Protein AF-A0A6P6NPG5-F1 (afdb_monomer_lite)

Sequence (119 aa):
MLRFTDIEASKAPVIYDVKKLTQLGVEPPEIVLFDSHFCLLKGFFLTVSLESILKVAKHASENNKIFCINLSAPFICEFFKEALMKVMPYVDILFGNETEAAVFAQEQGFEVSGWRITP

InterPro domains:
  IPR001805 Adenosine kinase [PTHR45769] (37-111)
  IPR011611 Carbohydrate kinase PfkB [PF00294] (31-109)
  IPR029056 Ribokinase-like [G3DSA:3.40.1190.20] (11-116)
  IPR029056 Ribokinase-like [SSF53613] (34-112)

Foldseek 3Di:
DCAPPNPDPPDDDQAAEQVVCVVVVNHDDPDQDPDVAEGEDELVCLVVDLPVLVVVLVVCVVSVHAYEYELNDLVSLVPVVVSVVVSVNSHRHYYYHPNNVVSNCVSVVHPPPDRPPDD

Secondary structure (DSSP, 8-state):
---GGGS-TTSPPPEEEHHHHHHTT-PPP-S----SSEEEEEGGGGGT-HHHHHHHHHHHHHTT-EEEEE--SHHHHHHSHHHHHHHGGG-SEEEE-HHHHHHHHHHHT----------

Organism: Carassius auratus (NCBI:txid7957)

Radius of gyration: 13.63 Å; chains: 1; bounding box: 33×33×31 Å

Structure (mmCIF, N/CA/C/O backbone):
data_AF-A0A6P6NPG5-F1
#
_entry.id   AF-A0A6P6NPG5-F1
#
loop_
_atom_site.group_PDB
_atom_site.id
_atom_site.type_symbol
_atom_site.label_atom_id
_atom_site.label_alt_id
_atom_site.label_comp_id
_atom_site.label_asym_id
_atom_site.label_entity_id
_atom_site.label_seq_id
_atom_site.pdbx_PDB_ins_code
_atom_site.Cartn_x
_atom_site.Cartn_y
_atom_site.Cartn_z
_atom_site.occupancy
_atom_site.B_iso_or_equiv
_atom_site.auth_seq_id
_atom_site.auth_comp_id
_atom_site.auth_asym_id
_atom_site.auth_atom_id
_atom_site.pdbx_PDB_model_num
ATOM 1 N N . MET A 1 1 ? -14.491 -10.399 11.801 1.00 39.12 1 MET A N 1
ATOM 2 C CA . MET A 1 1 ? -13.945 -9.778 10.579 1.00 39.12 1 MET A CA 1
ATOM 3 C C . MET A 1 1 ? -12.440 -9.811 10.745 1.00 39.12 1 MET A C 1
ATOM 5 O O . MET A 1 1 ? -11.978 -9.227 11.712 1.00 39.12 1 MET A O 1
ATOM 9 N N . LEU A 1 2 ? -11.734 -10.612 9.942 1.00 28.94 2 LEU A N 1
ATOM 10 C CA . LEU A 1 2 ? -10.278 -10.772 10.036 1.00 28.94 2 LEU A CA 1
ATOM 11 C C . LEU A 1 2 ? -9.634 -9.447 9.636 1.00 28.94 2 LEU A C 1
ATOM 13 O O . LEU A 1 2 ? -9.721 -9.064 8.471 1.00 28.94 2 LEU A O 1
ATOM 17 N N . ARG A 1 3 ? -9.057 -8.733 10.599 1.00 36.22 3 ARG A N 1
ATOM 18 C CA . ARG A 1 3 ? -8.219 -7.569 10.316 1.00 36.22 3 ARG A CA 1
ATOM 19 C C . ARG A 1 3 ? -6.875 -8.073 9.807 1.00 36.22 3 ARG A C 1
ATOM 21 O O . ARG A 1 3 ? -6.452 -9.173 10.158 1.00 36.22 3 ARG A O 1
ATOM 28 N N . PHE A 1 4 ? -6.163 -7.273 9.025 1.00 40.00 4 PHE A N 1
ATOM 29 C CA . PHE A 1 4 ? -4.805 -7.626 8.590 1.00 40.00 4 PHE A CA 1
ATOM 30 C C . PHE A 1 4 ? -3.849 -7.871 9.769 1.00 40.00 4 PHE A C 1
ATOM 32 O O . PHE A 1 4 ? -2.914 -8.653 9.657 1.00 40.00 4 PHE A O 1
ATOM 39 N N . THR A 1 5 ? -4.136 -7.269 10.928 1.00 37.72 5 THR A N 1
ATOM 40 C CA . THR A 1 5 ? -3.442 -7.516 12.200 1.00 37.72 5 THR A CA 1
ATOM 41 C C . THR A 1 5 ? -3.716 -8.896 12.809 1.00 37.72 5 THR A C 1
ATOM 43 O O . THR A 1 5 ? -2.963 -9.323 13.679 1.00 37.72 5 THR A O 1
ATOM 46 N N . ASP A 1 6 ? -4.780 -9.581 12.380 1.00 33.69 6 ASP A N 1
ATOM 47 C CA . ASP A 1 6 ? -5.177 -10.916 12.854 1.00 33.69 6 ASP A CA 1
ATOM 48 C C . ASP A 1 6 ? -4.572 -12.041 11.990 1.00 33.69 6 ASP A C 1
ATOM 50 O O . ASP A 1 6 ? -4.643 -13.218 12.349 1.00 33.69 6 ASP A O 1
ATOM 54 N N . ILE A 1 7 ? -3.964 -11.693 10.851 1.00 41.66 7 ILE A N 1
ATOM 55 C CA . ILE A 1 7 ? -3.118 -12.58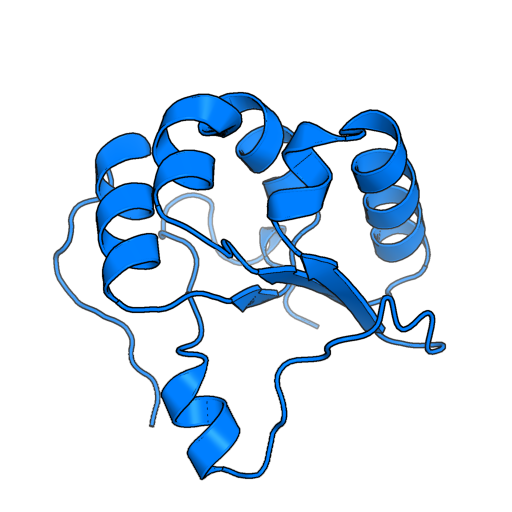7 10.062 1.00 41.66 7 ILE A CA 1
ATOM 56 C C . ILE A 1 7 ? -1.704 -12.368 10.590 1.00 41.66 7 ILE A C 1
ATOM 58 O O . ILE A 1 7 ? -1.159 -11.279 10.458 1.00 41.66 7 ILE A O 1
ATOM 62 N N . GLU A 1 8 ? -1.152 -13.385 11.257 1.00 33.22 8 GLU A N 1
ATOM 63 C CA . GLU A 1 8 ? 0.187 -13.384 11.855 1.00 33.22 8 GLU A CA 1
ATOM 64 C C . GLU A 1 8 ? 1.191 -12.534 11.061 1.00 33.22 8 GLU A C 1
ATOM 66 O O . GLU A 1 8 ? 1.308 -12.678 9.842 1.00 33.22 8 GLU A O 1
ATOM 71 N N . ALA A 1 9 ? 1.983 -11.727 11.776 1.00 37.28 9 ALA A N 1
ATOM 72 C CA . ALA A 1 9 ? 3.087 -10.896 11.276 1.00 37.28 9 ALA A CA 1
ATOM 73 C C . ALA A 1 9 ? 4.197 -11.663 10.507 1.00 37.28 9 ALA A C 1
ATOM 75 O O . ALA A 1 9 ? 5.275 -11.128 10.266 1.00 37.28 9 ALA A O 1
ATOM 76 N N . SER A 1 10 ? 3.953 -12.923 10.144 1.00 38.78 10 SER 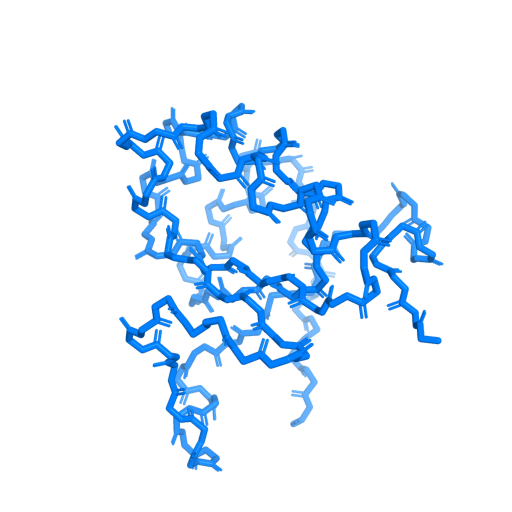A N 1
ATOM 77 C CA . SER A 1 10 ? 4.842 -13.849 9.453 1.00 38.78 10 SER A CA 1
ATOM 78 C C . SER A 1 10 ? 4.515 -14.042 7.965 1.00 38.78 10 SER A C 1
ATOM 80 O O . SER A 1 10 ? 5.258 -14.751 7.287 1.00 38.78 10 SER A O 1
ATOM 82 N N . LYS A 1 11 ? 3.432 -13.457 7.424 1.00 44.84 11 LYS A N 1
ATOM 83 C CA . LYS A 1 11 ? 3.029 -13.657 6.016 1.00 44.84 11 LYS A CA 1
ATOM 84 C C . LYS A 1 11 ? 2.823 -12.327 5.293 1.00 44.84 11 LYS A C 1
ATOM 86 O O . LYS A 1 11 ? 2.114 -11.453 5.778 1.00 44.84 11 LYS A O 1
ATOM 91 N N . ALA A 1 12 ? 3.457 -12.193 4.126 1.00 53.94 12 ALA A N 1
ATOM 92 C CA . ALA A 1 12 ? 3.326 -11.039 3.239 1.00 53.94 12 ALA A CA 1
ATOM 93 C C . ALA A 1 12 ? 1.845 -10.706 2.945 1.00 53.94 12 ALA A C 1
ATOM 95 O O . ALA A 1 12 ? 1.015 -11.624 2.888 1.00 53.94 12 ALA A O 1
ATOM 96 N N . PRO A 1 13 ? 1.495 -9.420 2.739 1.00 61.22 13 PRO A N 1
ATOM 97 C CA . PRO A 1 13 ? 0.127 -9.033 2.435 1.00 61.22 13 PRO A CA 1
ATOM 98 C C . PRO A 1 13 ? -0.361 -9.666 1.131 1.00 61.22 13 PRO A C 1
ATOM 100 O O . PRO A 1 13 ? 0.367 -9.733 0.142 1.00 61.22 13 PRO A O 1
ATOM 103 N N . VAL A 1 14 ? -1.621 -10.111 1.122 1.00 65.06 14 VAL A N 1
ATOM 104 C CA . VAL A 1 14 ? -2.299 -10.535 -0.108 1.00 65.06 14 VAL A CA 1
ATOM 105 C C . VAL A 1 14 ? -2.632 -9.288 -0.924 1.00 65.06 14 VAL A C 1
ATOM 107 O O . VAL A 1 14 ? -3.383 -8.430 -0.461 1.00 65.06 14 VAL A O 1
ATOM 110 N N . ILE A 1 15 ? -2.064 -9.195 -2.126 1.00 68.12 15 ILE A N 1
ATOM 111 C CA . ILE A 1 15 ? -2.316 -8.108 -3.075 1.00 68.12 15 ILE A CA 1
ATOM 112 C C . ILE A 1 15 ? -3.354 -8.585 -4.087 1.00 68.12 15 ILE A C 1
ATOM 114 O O . ILE A 1 15 ? -3.158 -9.605 -4.749 1.00 68.12 15 ILE A O 1
ATOM 118 N N . TYR A 1 16 ? -4.458 -7.852 -4.209 1.00 69.50 16 TYR A N 1
ATOM 119 C CA . TYR A 1 16 ? -5.507 -8.166 -5.174 1.00 69.50 16 TYR A CA 1
ATOM 120 C C . TYR A 1 16 ? -5.206 -7.544 -6.539 1.00 69.50 16 TYR A C 1
ATOM 122 O O . TYR A 1 16 ? -5.035 -6.325 -6.645 1.00 69.50 16 TYR A O 1
ATOM 130 N N . ASP A 1 17 ? -5.199 -8.388 -7.576 1.00 70.12 17 ASP A N 1
ATOM 131 C CA . ASP A 1 17 ? -4.969 -7.977 -8.961 1.00 70.12 17 ASP A CA 1
ATOM 132 C C . ASP A 1 17 ? -6.137 -7.1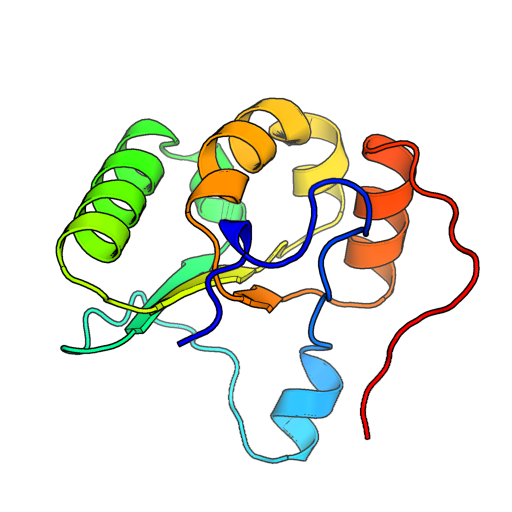32 -9.491 1.00 70.12 17 ASP A C 1
ATOM 134 O O . ASP A 1 17 ? -7.275 -7.594 -9.626 1.00 70.12 17 ASP A O 1
ATOM 138 N N . VAL A 1 18 ? -5.829 -5.882 -9.834 1.00 68.62 18 VAL A N 1
ATOM 139 C CA . VAL A 1 18 ? -6.808 -4.908 -10.328 1.00 68.62 18 VAL A CA 1
ATOM 140 C C . VAL A 1 18 ? -7.441 -5.330 -11.657 1.00 68.62 18 VAL A C 1
ATOM 142 O O . VAL A 1 18 ? -8.646 -5.140 -11.827 1.00 68.62 18 VAL A O 1
ATOM 145 N N . LYS A 1 19 ? -6.673 -5.917 -12.588 1.00 71.31 19 LYS A N 1
ATOM 146 C CA . LYS A 1 19 ? -7.181 -6.379 -13.892 1.00 71.31 19 LYS A CA 1
ATOM 147 C C . LYS A 1 19 ? -8.156 -7.535 -13.709 1.00 71.31 19 LYS A C 1
ATOM 149 O O . LYS A 1 19 ? -9.187 -7.584 -14.376 1.00 71.31 19 LYS A O 1
ATOM 154 N N . LYS A 1 20 ? -7.843 -8.457 -12.797 1.00 68.25 20 LYS A N 1
ATOM 155 C CA . LYS A 1 20 ? -8.719 -9.590 -12.489 1.00 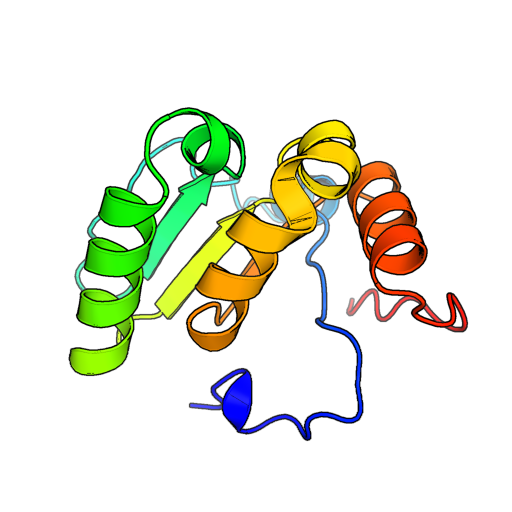68.25 20 LYS A CA 1
ATOM 156 C C . LYS A 1 20 ? -10.039 -9.123 -11.875 1.00 68.25 20 LYS A C 1
ATOM 158 O O . LYS A 1 20 ? -11.097 -9.602 -12.265 1.00 68.25 20 LYS A O 1
ATOM 163 N N . LEU A 1 21 ? -9.992 -8.140 -10.978 1.00 64.00 21 LEU A N 1
ATOM 164 C CA . LEU A 1 21 ? -11.195 -7.534 -10.402 1.00 64.00 21 LEU A CA 1
ATOM 165 C C . LEU A 1 21 ? -12.056 -6.833 -11.459 1.00 64.00 21 LEU A C 1
ATOM 167 O O . LEU A 1 21 ? -13.268 -7.040 -11.487 1.00 64.00 21 LEU A O 1
ATOM 171 N N . THR A 1 22 ? -11.439 -6.098 -12.391 1.00 63.62 22 THR A N 1
ATOM 172 C CA . THR A 1 22 ? -12.187 -5.450 -13.486 1.00 63.62 22 THR A CA 1
ATOM 173 C C . THR A 1 22 ? -12.873 -6.467 -14.395 1.00 63.62 22 THR A C 1
ATOM 175 O O . THR A 1 22 ? -14.008 -6.245 -14.808 1.00 63.62 22 THR A O 1
ATOM 178 N N . GLN A 1 23 ? -12.241 -7.615 -14.664 1.00 65.69 23 GLN A N 1
ATOM 179 C CA . GLN A 1 23 ? -12.863 -8.715 -15.418 1.00 65.69 23 GLN A CA 1
ATOM 180 C C . GLN A 1 23 ? -14.072 -9.333 -14.698 1.00 65.69 23 GLN A C 1
ATOM 182 O O . GLN A 1 23 ? -14.972 -9.851 -15.355 1.00 65.69 23 GLN A O 1
ATOM 187 N N . LEU A 1 24 ? -14.118 -9.254 -13.365 1.00 60.66 24 LEU A N 1
ATOM 188 C CA . LEU A 1 24 ? -15.251 -9.691 -12.542 1.00 60.66 24 LEU A CA 1
ATOM 189 C C . LEU A 1 24 ? -16.348 -8.617 -12.410 1.00 60.66 24 LEU A C 1
ATOM 191 O O . LEU A 1 24 ? -17.298 -8.808 -11.654 1.00 60.66 24 LEU A O 1
ATOM 195 N N . GLY A 1 25 ? -16.233 -7.489 -13.122 1.00 52.34 25 GLY A N 1
ATOM 196 C CA . GLY A 1 25 ? -17.167 -6.362 -13.024 1.00 52.34 25 GLY A CA 1
ATOM 197 C C . GLY A 1 25 ? -16.982 -5.510 -11.765 1.00 52.34 25 GLY A C 1
ATOM 198 O O . GLY A 1 25 ? -17.835 -4.683 -11.455 1.00 52.34 25 GLY A O 1
ATOM 199 N N . VAL A 1 26 ? -15.880 -5.703 -11.033 1.00 55.00 26 VAL A N 1
ATOM 200 C CA . VAL A 1 26 ? -15.496 -4.868 -9.893 1.00 55.00 26 VAL A CA 1
ATOM 201 C C . VAL A 1 26 ? -14.586 -3.763 -10.416 1.00 55.00 26 VAL A C 1
ATOM 203 O O . VAL A 1 26 ? -13.400 -3.984 -10.668 1.00 55.00 26 VAL A O 1
ATOM 206 N N . GLU A 1 27 ? -15.134 -2.565 -10.606 1.00 53.25 27 GLU A N 1
ATOM 207 C CA . GLU A 1 27 ? -14.311 -1.418 -10.983 1.00 53.25 27 GLU A CA 1
ATOM 208 C C . GLU A 1 27 ? -13.406 -1.006 -9.807 1.00 53.25 27 GLU A C 1
ATOM 210 O O . GLU A 1 27 ? -13.890 -0.873 -8.677 1.00 53.25 27 GLU A O 1
ATOM 215 N N . PRO A 1 28 ? -12.089 -0.806 -10.024 1.00 53.62 28 PRO A N 1
ATOM 216 C CA . PRO A 1 28 ? -11.234 -0.220 -9.005 1.00 53.62 28 PRO A CA 1
ATOM 217 C C . PRO A 1 28 ? -11.799 1.158 -8.665 1.00 53.62 28 PRO A C 1
ATOM 219 O O . PRO A 1 28 ? -12.011 1.953 -9.583 1.00 53.62 28 PRO A O 1
ATOM 222 N N . PRO A 1 29 ? -12.050 1.485 -7.387 1.00 50.88 29 PRO A N 1
ATOM 223 C CA . PRO A 1 29 ? -12.720 2.737 -7.092 1.00 50.88 29 PRO A CA 1
ATOM 224 C C . PRO A 1 29 ? -11.838 3.902 -7.544 1.00 50.88 29 PRO A C 1
ATOM 226 O O . PRO A 1 29 ? -10.712 4.081 -7.076 1.00 50.88 29 PRO A O 1
ATOM 229 N N . GLU A 1 30 ? -12.346 4.716 -8.468 1.00 47.00 30 GLU A N 1
ATOM 230 C CA . GLU A 1 30 ? -11.695 5.973 -8.844 1.00 47.00 30 GLU A CA 1
ATOM 231 C C . GLU A 1 30 ? -11.822 7.038 -7.747 1.00 47.00 30 GLU A C 1
ATOM 233 O O . GLU A 1 30 ? -11.116 8.048 -7.766 1.00 47.00 30 GLU A O 1
ATOM 238 N N . ILE A 1 31 ? -12.698 6.786 -6.777 1.00 40.81 31 ILE A N 1
ATOM 239 C CA . ILE A 1 31 ? -13.245 7.752 -5.838 1.00 40.81 31 ILE A CA 1
ATOM 240 C C . ILE A 1 31 ? -12.781 7.404 -4.424 1.00 40.81 31 ILE A C 1
ATOM 242 O O . ILE A 1 31 ? -12.838 6.249 -3.998 1.00 40.81 31 ILE A O 1
ATOM 246 N N . VAL A 1 32 ? -12.385 8.438 -3.675 1.00 49.34 32 VAL A N 1
ATOM 247 C CA . VAL A 1 32 ? -12.339 8.423 -2.206 1.00 49.34 32 VAL A CA 1
ATOM 248 C C . VAL A 1 32 ? -13.780 8.265 -1.718 1.00 49.34 32 VAL A C 1
ATOM 250 O O . VAL A 1 32 ? -14.462 9.239 -1.406 1.00 49.34 32 VAL A O 1
ATOM 253 N N . LEU A 1 33 ? -14.300 7.041 -1.768 1.00 44.50 33 LEU A N 1
ATOM 254 C CA . LEU A 1 33 ? -15.624 6.732 -1.255 1.00 44.50 33 LEU A CA 1
ATOM 255 C C . LEU A 1 33 ? -15.508 6.731 0.264 1.00 44.50 33 LEU A C 1
ATOM 257 O O . LEU A 1 33 ? -14.843 5.880 0.843 1.00 44.50 33 LEU A O 1
ATOM 261 N N . PHE A 1 34 ? -16.134 7.717 0.901 1.00 45.28 34 PHE A N 1
ATOM 262 C CA . PHE A 1 34 ? -16.579 7.600 2.282 1.00 45.28 34 PHE A CA 1
ATOM 263 C C . PHE A 1 34 ? -17.975 6.983 2.248 1.00 45.28 34 PHE A C 1
ATOM 265 O O . PHE A 1 34 ? -18.963 7.668 2.501 1.00 45.28 34 PHE A O 1
ATOM 272 N N . ASP A 1 35 ? -18.066 5.707 1.883 1.00 47.53 35 ASP A N 1
ATOM 273 C CA . ASP A 1 35 ? -19.284 4.969 2.204 1.00 47.53 35 ASP A CA 1
ATOM 274 C C . ASP A 1 35 ? -19.259 4.622 3.706 1.00 47.53 35 ASP A C 1
ATOM 276 O O . ASP A 1 35 ? -18.213 4.702 4.366 1.00 47.53 35 ASP A O 1
ATOM 280 N N . SER A 1 36 ? -20.392 4.249 4.300 1.00 53.59 36 SER A N 1
ATOM 281 C CA . SER A 1 36 ? -20.457 3.934 5.734 1.00 53.59 36 SER A CA 1
ATOM 282 C C . SER A 1 36 ? -19.537 2.773 6.138 1.00 53.59 36 SER A C 1
ATOM 284 O O . SER A 1 36 ? -19.202 2.666 7.318 1.00 53.59 36 SER A O 1
ATOM 286 N N . HIS A 1 37 ? -19.079 1.959 5.177 1.00 55.34 37 HIS A N 1
ATOM 287 C CA . HIS A 1 37 ? -18.343 0.717 5.426 1.00 55.34 37 HIS A CA 1
ATOM 288 C C . HIS A 1 37 ? -16.952 0.612 4.784 1.00 55.34 37 HIS A C 1
ATOM 290 O O . HIS A 1 37 ? -16.150 -0.175 5.281 1.00 55.34 37 HIS A O 1
ATOM 296 N N . PHE A 1 38 ? -16.636 1.387 3.739 1.00 54.47 38 PHE A N 1
ATOM 297 C CA . PHE A 1 38 ? -15.378 1.265 2.989 1.00 54.47 38 PHE A CA 1
ATOM 298 C C . PHE A 1 38 ? -14.700 2.620 2.791 1.00 54.47 38 PHE A C 1
ATOM 300 O O . PHE A 1 38 ? -15.374 3.622 2.567 1.00 54.47 38 PHE A O 1
ATOM 307 N N . CYS A 1 39 ? -13.368 2.632 2.835 1.00 59.31 39 CYS A N 1
ATOM 308 C CA . CYS A 1 39 ? -12.531 3.764 2.467 1.00 59.31 39 CYS A CA 1
ATOM 309 C C . CYS A 1 39 ? -11.377 3.275 1.593 1.00 59.31 39 CYS A C 1
ATOM 311 O O . CYS A 1 39 ? -10.562 2.487 2.056 1.00 59.31 39 CYS A O 1
ATOM 313 N N . LEU A 1 40 ? -11.296 3.733 0.342 1.00 64.81 40 LEU A N 1
ATOM 314 C CA . LEU A 1 40 ? -10.208 3.378 -0.570 1.00 64.81 40 LEU A CA 1
ATOM 315 C C . LEU A 1 40 ? -9.377 4.607 -0.940 1.00 64.81 40 LEU A C 1
ATOM 317 O O . LEU A 1 40 ? -9.920 5.633 -1.351 1.00 64.81 40 LEU A O 1
ATOM 321 N N . LEU A 1 41 ? -8.052 4.489 -0.824 1.00 69.38 41 LEU A N 1
ATOM 322 C CA . LEU A 1 41 ? -7.101 5.523 -1.223 1.00 69.38 41 LEU A CA 1
ATOM 323 C C . LEU A 1 41 ? -6.126 5.018 -2.291 1.00 69.38 41 LEU A C 1
ATOM 325 O O . LEU A 1 41 ? -5.639 3.888 -2.257 1.00 69.38 41 LEU A O 1
ATOM 329 N N . LYS A 1 42 ? -5.804 5.891 -3.247 1.00 75.00 42 LYS A N 1
ATOM 330 C CA . LYS A 1 42 ? -4.730 5.647 -4.216 1.00 75.00 42 LYS A CA 1
ATOM 331 C C . LYS A 1 42 ? -3.380 5.916 -3.550 1.00 75.00 42 LYS A C 1
ATOM 333 O O . LYS A 1 42 ? -3.211 6.938 -2.887 1.00 75.00 42 LYS A O 1
ATOM 338 N N . GLY A 1 43 ? -2.405 5.049 -3.789 1.00 68.75 43 GLY A N 1
ATOM 339 C CA . GLY A 1 43 ? -1.022 5.165 -3.324 1.00 68.75 43 GLY A CA 1
ATOM 340 C C . GLY A 1 43 ? -0.354 6.464 -3.763 1.00 68.75 43 GLY A C 1
ATOM 341 O O . GLY A 1 43 ? 0.439 7.013 -3.009 1.00 68.75 43 GLY A O 1
ATOM 342 N N . PHE A 1 44 ? -0.767 7.052 -4.892 1.00 79.06 44 PHE A N 1
ATOM 343 C CA . PHE A 1 44 ? -0.352 8.404 -5.291 1.00 79.06 44 PHE A CA 1
ATOM 344 C C . PHE A 1 44 ? -0.581 9.466 -4.210 1.00 79.06 44 PHE A C 1
ATOM 346 O O . PHE A 1 44 ? 0.181 10.419 -4.126 1.00 79.06 44 PHE A O 1
ATOM 353 N N . PHE A 1 45 ? -1.591 9.317 -3.351 1.00 80.12 45 PHE A N 1
ATOM 354 C CA . PHE A 1 45 ? -1.862 10.297 -2.301 1.00 80.12 45 PHE A CA 1
ATOM 355 C C . PHE A 1 45 ? -0.771 10.314 -1.211 1.00 80.12 45 PHE A C 1
ATOM 357 O O . PHE A 1 45 ? -0.642 11.304 -0.487 1.00 80.12 45 PHE A O 1
ATOM 364 N N . LEU A 1 46 ? 0.068 9.267 -1.133 1.00 81.75 46 LEU A N 1
ATOM 365 C CA . LEU A 1 46 ? 1.260 9.234 -0.274 1.00 81.75 46 LEU A CA 1
ATOM 366 C C . LEU A 1 46 ? 2.276 10.316 -0.659 1.00 81.75 46 LEU A C 1
ATOM 368 O O . LEU A 1 46 ? 3.032 10.755 0.203 1.00 81.75 46 LEU A O 1
ATOM 372 N N . THR A 1 47 ? 2.274 10.776 -1.916 1.00 84.75 47 THR A N 1
ATOM 373 C CA . THR A 1 47 ? 3.153 11.864 -2.374 1.00 84.75 47 THR A CA 1
ATOM 374 C C . THR A 1 47 ? 2.637 13.247 -1.975 1.00 84.75 47 THR A C 1
ATOM 376 O O . THR A 1 47 ? 3.401 14.209 -1.973 1.00 84.75 47 THR A O 1
ATOM 379 N N . VAL A 1 48 ? 1.350 13.349 -1.625 1.00 87.06 48 VAL A N 1
ATOM 380 C CA . VAL A 1 48 ? 0.678 14.616 -1.318 1.00 87.06 48 VAL A CA 1
ATOM 381 C C . VAL A 1 48 ? 0.608 14.840 0.188 1.00 87.06 48 VAL A C 1
ATOM 383 O O . VAL A 1 48 ? 1.021 15.887 0.678 1.00 87.06 48 VAL A O 1
ATOM 386 N N . SER A 1 49 ? 0.062 13.880 0.944 1.00 86.62 49 SER A N 1
ATOM 387 C CA . SER A 1 49 ? -0.132 14.053 2.387 1.00 86.62 49 SER A CA 1
ATOM 388 C C . SER A 1 49 ? -0.282 12.726 3.133 1.00 86.62 49 SER A C 1
ATOM 390 O O . SER A 1 49 ? -1.383 12.195 3.286 1.00 86.62 49 SER A O 1
ATOM 392 N N . LEU A 1 50 ? 0.825 12.234 3.696 1.00 89.31 50 LEU A N 1
ATOM 393 C CA . LEU A 1 50 ? 0.814 11.085 4.609 1.00 89.31 50 LEU A CA 1
ATOM 394 C C . LEU A 1 50 ? -0.076 11.329 5.842 1.00 89.31 50 LEU A C 1
ATOM 396 O O . LEU A 1 50 ? -0.786 10.428 6.280 1.00 89.31 50 LEU A O 1
ATOM 400 N N . GLU A 1 51 ? -0.066 12.543 6.395 1.00 90.19 51 GLU A N 1
ATOM 401 C CA . GLU A 1 51 ? -0.872 12.896 7.570 1.00 90.19 51 GLU A CA 1
ATOM 402 C C . GLU A 1 51 ? -2.372 12.708 7.310 1.00 90.19 51 GLU A C 1
ATOM 404 O O . GLU A 1 51 ? -3.079 12.112 8.125 1.00 90.19 51 GLU A O 1
ATOM 409 N N . SER A 1 52 ? -2.846 13.154 6.144 1.00 86.50 52 SER A N 1
ATOM 410 C CA . SER A 1 52 ? -4.246 13.007 5.748 1.00 86.50 52 SER A CA 1
ATOM 411 C C . SER A 1 52 ? -4.641 11.536 5.627 1.00 86.50 52 SER A C 1
ATOM 413 O O . SER A 1 52 ? -5.691 11.141 6.134 1.00 86.50 52 SER A O 1
ATOM 415 N N . ILE A 1 53 ? -3.777 10.707 5.027 1.00 88.38 53 ILE A N 1
ATOM 416 C CA . ILE A 1 53 ? -4.002 9.257 4.920 1.00 88.38 53 ILE A CA 1
ATOM 417 C C . ILE A 1 53 ? -4.099 8.635 6.306 1.00 88.38 53 ILE A C 1
ATOM 419 O O . ILE A 1 53 ? -5.054 7.921 6.585 1.00 88.38 53 ILE A O 1
ATOM 423 N N . LEU A 1 54 ? -3.150 8.936 7.195 1.00 89.56 54 LEU A N 1
ATOM 424 C CA . LEU A 1 54 ? -3.143 8.393 8.551 1.00 89.56 54 LEU A CA 1
ATOM 425 C C . LEU A 1 54 ? -4.374 8.823 9.349 1.00 89.56 54 LEU A C 1
ATOM 427 O O . LEU A 1 54 ? -4.905 8.024 10.115 1.00 89.56 54 LEU A O 1
ATOM 431 N N . LYS A 1 55 ? -4.857 10.056 9.171 1.00 88.25 55 LYS A N 1
ATOM 432 C CA . LYS A 1 55 ? -6.083 10.531 9.825 1.00 88.25 55 LYS A CA 1
ATOM 433 C C . LYS A 1 55 ? -7.305 9.731 9.376 1.00 88.25 55 LYS A C 1
ATOM 435 O O . LYS A 1 55 ? -8.105 9.319 10.213 1.00 88.25 55 LYS A O 1
ATOM 440 N N . VAL A 1 56 ? -7.429 9.482 8.074 1.00 84.62 56 VAL A N 1
ATOM 441 C CA . VAL A 1 56 ? -8.523 8.683 7.508 1.00 84.62 56 VAL A CA 1
ATOM 442 C C . VAL A 1 56 ? -8.404 7.212 7.914 1.00 84.62 56 VAL A C 1
ATOM 444 O O . VAL A 1 56 ? -9.388 6.625 8.352 1.00 84.62 56 VAL A O 1
ATOM 447 N N . ALA A 1 57 ? -7.203 6.642 7.843 1.00 87.62 57 ALA A N 1
ATOM 448 C CA . ALA A 1 57 ? -6.926 5.254 8.192 1.00 87.62 57 ALA A CA 1
ATOM 449 C C . ALA A 1 57 ? -7.210 4.962 9.677 1.00 87.62 57 ALA A C 1
ATOM 451 O O . ALA A 1 57 ? -7.869 3.977 10.009 1.00 87.62 57 ALA A O 1
ATOM 452 N N . LYS A 1 58 ? -6.803 5.870 10.577 1.00 89.38 58 LYS A N 1
ATOM 453 C CA . LYS A 1 58 ? -7.145 5.800 12.007 1.00 89.38 58 LYS A CA 1
ATOM 454 C C . LYS A 1 58 ? -8.649 5.887 12.229 1.00 89.38 58 LYS A C 1
ATOM 456 O O . LYS A 1 58 ? -9.202 5.036 12.915 1.00 89.38 58 LYS A O 1
ATOM 461 N N . HIS A 1 59 ? -9.318 6.854 11.597 1.00 86.19 59 HIS A N 1
ATOM 462 C CA . HIS A 1 59 ? -10.769 6.986 11.703 1.00 86.19 59 HIS A CA 1
ATOM 463 C C . HIS A 1 59 ? -11.496 5.722 11.216 1.00 86.19 59 HIS A C 1
ATOM 465 O O . HIS A 1 59 ? -12.442 5.276 11.860 1.00 86.19 59 HIS A O 1
ATOM 471 N N . ALA A 1 60 ? -11.053 5.114 10.113 1.00 84.19 60 ALA A N 1
ATOM 472 C CA . ALA A 1 60 ? -11.623 3.866 9.616 1.00 84.19 60 ALA A CA 1
ATOM 473 C C . ALA A 1 60 ? -11.444 2.718 10.625 1.00 84.19 60 ALA A C 1
ATOM 475 O O . ALA A 1 60 ? -12.425 2.072 10.995 1.00 84.19 60 ALA A O 1
ATOM 476 N N . SER A 1 61 ? -10.226 2.548 11.149 1.00 86.88 61 SER A N 1
ATOM 477 C CA . SER A 1 61 ? -9.889 1.538 12.160 1.00 86.88 61 SER A CA 1
ATOM 478 C C . SER A 1 61 ? -10.712 1.689 13.451 1.00 86.88 61 SER A C 1
ATOM 480 O O . SER A 1 61 ? -11.269 0.711 13.953 1.00 86.88 61 SER A O 1
ATOM 482 N N . GLU A 1 62 ? -10.872 2.920 13.949 1.00 89.69 62 GLU A N 1
ATOM 483 C CA . GLU A 1 62 ? -11.669 3.246 15.145 1.00 89.69 62 GLU A CA 1
ATOM 484 C C . GLU A 1 62 ? -13.171 2.988 14.955 1.00 89.69 62 GLU A C 1
ATOM 486 O O . GLU A 1 62 ? -13.878 2.697 15.918 1.00 89.69 62 GLU A O 1
ATOM 491 N N . ASN A 1 63 ? -13.663 3.072 13.717 1.00 84.38 63 ASN A N 1
ATOM 492 C CA . ASN A 1 63 ? -15.085 2.946 13.390 1.00 84.38 63 ASN A CA 1
ATOM 493 C C . ASN A 1 63 ? -15.438 1.602 12.733 1.00 84.38 63 ASN A C 1
ATOM 495 O O . ASN A 1 63 ? -16.534 1.465 12.192 1.00 84.38 63 ASN A O 1
ATOM 499 N N . ASN A 1 64 ? -14.541 0.608 12.784 1.00 83.25 64 ASN A N 1
ATOM 500 C CA . ASN A 1 64 ? -14.722 -0.705 12.147 1.00 83.25 64 ASN A CA 1
ATOM 501 C C . ASN A 1 64 ? -15.073 -0.615 10.649 1.00 83.25 64 ASN A C 1
ATOM 503 O O . ASN A 1 64 ? -15.856 -1.418 10.139 1.00 83.25 64 ASN A O 1
ATOM 507 N N . LYS A 1 65 ? -14.515 0.377 9.951 1.00 80.69 65 LYS A N 1
ATOM 508 C CA . LYS A 1 65 ? -14.638 0.511 8.499 1.00 80.69 65 LYS A CA 1
ATOM 509 C C . LYS A 1 65 ? -13.465 -0.185 7.826 1.00 80.69 65 LYS A C 1
ATOM 511 O O . LYS A 1 65 ? -12.355 -0.147 8.345 1.00 80.69 65 LYS A O 1
ATOM 516 N N . ILE A 1 66 ? -13.723 -0.765 6.661 1.00 80.38 66 ILE A N 1
ATOM 517 C CA . ILE A 1 66 ? -12.706 -1.403 5.830 1.00 80.38 66 ILE A CA 1
ATOM 518 C C . ILE A 1 66 ? -11.876 -0.305 5.170 1.00 80.38 66 ILE A C 1
ATOM 520 O O . ILE A 1 66 ? -12.418 0.525 4.436 1.00 80.38 66 ILE A O 1
ATOM 524 N N . PHE A 1 67 ? -10.573 -0.294 5.426 1.00 83.69 67 PHE A N 1
ATOM 525 C CA . PHE A 1 67 ? -9.643 0.643 4.814 1.00 83.69 67 PHE A CA 1
ATOM 526 C C . PHE A 1 67 ? -8.766 -0.059 3.780 1.00 83.69 67 PHE A C 1
ATOM 528 O O . PHE A 1 67 ? -8.091 -1.050 4.051 1.00 83.69 67 PHE A O 1
ATOM 535 N N . CYS A 1 68 ? -8.760 0.481 2.573 1.00 83.69 68 CYS A N 1
ATOM 536 C CA . CYS A 1 68 ? -8.088 -0.086 1.425 1.00 83.69 68 CYS A CA 1
ATOM 537 C C . CYS A 1 68 ? -7.080 0.901 0.842 1.00 83.69 68 CYS A C 1
ATOM 539 O O . CYS A 1 68 ? -7.340 2.106 0.769 1.00 83.69 68 CYS A O 1
ATOM 541 N N . ILE A 1 69 ? -5.970 0.386 0.316 1.00 86.31 69 ILE A N 1
ATOM 542 C CA . ILE A 1 69 ? -5.018 1.188 -0.456 1.00 86.31 69 ILE A CA 1
ATOM 543 C C . ILE A 1 69 ? -4.615 0.462 -1.741 1.00 86.31 69 ILE A C 1
ATOM 545 O O . ILE A 1 69 ? -4.489 -0.758 -1.762 1.00 86.31 69 ILE A O 1
ATOM 549 N N . ASN A 1 70 ? -4.425 1.207 -2.827 1.00 85.75 70 ASN A N 1
ATOM 550 C CA . ASN A 1 70 ? -3.863 0.691 -4.076 1.00 85.75 70 ASN A CA 1
ATOM 551 C C . ASN A 1 70 ? -2.404 1.147 -4.217 1.00 85.75 70 ASN A C 1
ATOM 553 O O . ASN A 1 70 ? -2.155 2.348 -4.142 1.00 85.75 70 ASN A O 1
ATOM 557 N N . LEU A 1 71 ? -1.455 0.242 -4.474 1.00 86.88 71 LEU A N 1
ATOM 558 C CA . LEU A 1 71 ? -0.037 0.568 -4.696 1.00 86.88 71 LEU A CA 1
ATOM 559 C C . LEU A 1 71 ? 0.161 1.604 -5.812 1.00 86.88 71 LEU A C 1
ATOM 561 O O . LEU A 1 71 ? 1.024 2.470 -5.700 1.00 86.88 71 LEU A O 1
ATOM 565 N N . SER A 1 72 ? -0.718 1.595 -6.817 1.00 87.56 72 SER A N 1
ATOM 566 C CA . SER A 1 72 ? -0.864 2.570 -7.908 1.00 87.56 72 SER A CA 1
ATOM 567 C C . SER A 1 72 ? 0.293 2.674 -8.902 1.00 87.56 72 SER A C 1
ATOM 569 O O . SER A 1 72 ? 0.036 2.992 -10.061 1.00 87.56 72 SER A O 1
ATOM 571 N N . ALA A 1 73 ? 1.543 2.493 -8.465 1.00 88.06 73 ALA A N 1
ATOM 572 C CA . ALA A 1 73 ? 2.718 2.462 -9.327 1.00 88.06 73 ALA A CA 1
ATOM 573 C C . ALA A 1 73 ? 3.962 1.906 -8.597 1.00 88.06 73 ALA A C 1
ATOM 575 O O . ALA A 1 73 ? 4.100 2.103 -7.386 1.00 88.06 73 ALA A O 1
ATOM 576 N N . PRO A 1 74 ? 4.931 1.312 -9.324 1.00 89.81 74 PRO A N 1
ATOM 577 C CA . PRO A 1 74 ? 6.188 0.820 -8.751 1.00 89.81 74 PRO A CA 1
ATOM 578 C C . PRO A 1 74 ? 6.965 1.860 -7.934 1.00 89.81 74 PRO A C 1
ATOM 580 O O . PRO A 1 74 ? 7.411 1.564 -6.830 1.00 89.81 74 PRO A O 1
ATOM 583 N N . PHE A 1 75 ? 7.034 3.109 -8.407 1.00 93.19 75 PHE A N 1
ATOM 584 C CA . PHE A 1 75 ? 7.802 4.166 -7.737 1.00 93.19 75 PHE A CA 1
ATOM 585 C C . PHE A 1 75 ? 7.277 4.492 -6.322 1.00 93.19 75 PHE A C 1
ATOM 587 O O . PHE A 1 75 ? 8.026 4.990 -5.483 1.00 93.19 75 PHE A O 1
ATOM 594 N N . ILE A 1 76 ? 5.998 4.214 -6.025 1.00 91.94 76 ILE A N 1
ATOM 595 C CA . ILE A 1 76 ? 5.447 4.353 -4.667 1.00 91.94 76 ILE A CA 1
ATOM 596 C C . ILE A 1 76 ? 6.109 3.340 -3.729 1.00 91.94 76 ILE A C 1
ATOM 598 O O . ILE A 1 76 ? 6.454 3.672 -2.596 1.00 91.94 76 ILE A O 1
ATOM 602 N N . CYS A 1 77 ? 6.331 2.121 -4.214 1.00 89.88 77 CYS A N 1
ATOM 603 C CA . CYS A 1 77 ? 6.994 1.068 -3.457 1.00 89.88 77 CYS A CA 1
ATOM 604 C C . CYS A 1 77 ? 8.489 1.362 -3.276 1.00 89.88 77 CYS A C 1
ATOM 606 O O . CYS A 1 77 ? 9.021 1.090 -2.210 1.00 89.88 77 CYS A O 1
ATOM 608 N N . GLU A 1 78 ? 9.149 1.963 -4.266 1.00 92.06 78 GLU A N 1
ATOM 609 C CA . GLU A 1 78 ? 10.589 2.270 -4.220 1.00 92.06 78 GLU A CA 1
ATOM 610 C C . GLU A 1 78 ? 10.894 3.494 -3.345 1.00 92.06 78 GLU A C 1
ATOM 612 O O . GLU A 1 78 ? 11.708 3.438 -2.424 1.00 92.06 78 GLU A O 1
ATOM 617 N N . PHE A 1 79 ? 10.218 4.616 -3.609 1.00 93.00 79 PHE A N 1
ATOM 618 C CA . PHE A 1 79 ? 10.575 5.912 -3.023 1.00 93.00 79 PHE A CA 1
ATOM 619 C C . PHE A 1 79 ? 9.708 6.305 -1.826 1.00 93.00 79 PHE A C 1
ATOM 621 O O . PHE A 1 79 ? 10.108 7.158 -1.036 1.00 93.00 79 PHE A O 1
ATOM 628 N N . PHE A 1 80 ? 8.533 5.689 -1.664 1.00 91.94 80 PHE A N 1
ATOM 629 C CA . PHE A 1 80 ? 7.582 6.014 -0.596 1.00 91.94 80 PHE A CA 1
ATOM 630 C C . PHE A 1 80 ? 7.328 4.840 0.359 1.00 91.94 80 PHE A C 1
ATOM 632 O O . PHE A 1 80 ? 6.371 4.886 1.135 1.00 91.94 80 PHE A O 1
ATOM 639 N N . LYS A 1 81 ? 8.200 3.818 0.383 1.00 88.31 81 LYS A N 1
ATOM 640 C CA . LYS A 1 81 ? 8.046 2.644 1.263 1.00 88.31 81 LYS A CA 1
ATOM 641 C C . LYS A 1 81 ? 7.855 2.989 2.731 1.00 88.31 81 LYS A C 1
ATOM 643 O O . LYS A 1 81 ? 6.981 2.424 3.373 1.00 88.31 81 LYS A O 1
ATOM 648 N N . GLU A 1 82 ? 8.610 3.943 3.273 1.00 91.25 82 GLU A N 1
ATOM 649 C CA . GLU A 1 82 ? 8.471 4.317 4.686 1.00 91.25 82 GLU A CA 1
ATOM 650 C C . GLU A 1 82 ? 7.092 4.914 4.990 1.00 91.25 82 GLU A C 1
ATOM 652 O O . GLU A 1 82 ? 6.502 4.638 6.035 1.00 91.25 82 GLU A O 1
ATOM 657 N N . ALA A 1 83 ? 6.561 5.727 4.074 1.00 90.94 83 ALA A N 1
ATOM 658 C CA . ALA A 1 83 ? 5.227 6.299 4.195 1.00 90.94 83 ALA A CA 1
ATOM 659 C C . ALA A 1 83 ? 4.150 5.216 4.041 1.00 90.94 83 ALA A C 1
ATOM 661 O O . ALA A 1 83 ? 3.235 5.145 4.860 1.00 90.94 83 ALA A O 1
ATOM 662 N N . LEU A 1 84 ? 4.296 4.336 3.047 1.00 89.00 84 LEU A N 1
ATOM 663 C CA . LEU A 1 84 ? 3.405 3.202 2.811 1.00 89.00 84 LEU A CA 1
ATOM 664 C C . LEU A 1 84 ? 3.343 2.270 4.034 1.00 89.00 84 LEU A C 1
ATOM 666 O O . LEU A 1 84 ? 2.257 1.920 4.491 1.00 89.00 84 LEU A O 1
ATOM 670 N N . MET A 1 85 ? 4.491 1.941 4.630 1.00 90.00 85 MET A N 1
ATOM 671 C CA . MET A 1 85 ? 4.568 1.051 5.792 1.00 90.00 85 MET A CA 1
ATOM 672 C C . MET A 1 85 ? 4.029 1.673 7.083 1.00 90.00 85 MET A C 1
ATOM 674 O O . MET A 1 85 ? 3.567 0.941 7.952 1.00 90.00 85 MET A O 1
ATOM 678 N N . LYS A 1 86 ? 3.993 3.007 7.209 1.00 91.12 86 LYS A N 1
ATOM 679 C CA . LYS A 1 86 ? 3.277 3.681 8.312 1.00 91.12 86 LYS A CA 1
ATOM 680 C C . LYS A 1 86 ? 1.759 3.531 8.204 1.00 91.12 86 LYS A C 1
ATOM 682 O O . LYS A 1 86 ? 1.072 3.580 9.221 1.00 91.12 86 LYS A O 1
ATOM 687 N N . VAL A 1 87 ? 1.239 3.382 6.987 1.00 89.88 87 VAL A N 1
ATOM 688 C CA . VAL A 1 87 ? -0.197 3.224 6.714 1.00 89.88 87 VAL A CA 1
ATOM 689 C C . VAL A 1 87 ? -0.614 1.753 6.768 1.00 89.88 87 VAL A C 1
ATOM 691 O O . VAL A 1 87 ? -1.730 1.459 7.185 1.00 89.88 87 VAL A O 1
ATOM 694 N N . MET A 1 88 ? 0.289 0.835 6.414 1.00 88.75 88 MET A N 1
ATOM 695 C CA . MET A 1 88 ? 0.029 -0.606 6.313 1.00 88.75 88 MET A CA 1
ATOM 696 C C . MET A 1 88 ? -0.678 -1.249 7.526 1.00 88.75 88 MET A C 1
ATOM 698 O O . MET A 1 88 ? -1.559 -2.071 7.296 1.00 88.75 88 MET A O 1
ATOM 702 N N . PRO A 1 89 ? -0.411 -0.869 8.796 1.00 90.38 89 PRO A N 1
ATOM 703 C CA . PRO A 1 89 ? -1.126 -1.427 9.951 1.00 90.38 89 PRO A CA 1
ATOM 704 C C . PRO A 1 89 ? -2.641 -1.179 9.956 1.00 90.38 89 PRO A C 1
ATOM 706 O O . PRO A 1 89 ? -3.364 -1.840 10.694 1.00 90.38 89 PRO A O 1
ATOM 709 N N . TYR A 1 90 ? -3.116 -0.210 9.172 1.00 87.81 90 TYR A N 1
ATOM 710 C CA . TYR A 1 90 ? -4.532 0.127 9.046 1.00 87.81 90 TYR A CA 1
ATOM 711 C C . TYR A 1 90 ? -5.178 -0.468 7.790 1.00 87.81 90 TYR A C 1
ATOM 713 O O . TYR A 1 90 ? -6.378 -0.312 7.616 1.00 87.81 90 TYR A O 1
ATOM 721 N N . VAL A 1 91 ? -4.401 -1.074 6.888 1.00 85.19 91 VAL A N 1
ATOM 722 C CA . VAL A 1 91 ? -4.876 -1.549 5.582 1.00 85.19 91 VAL A CA 1
ATOM 723 C C . VAL A 1 91 ? -5.488 -2.933 5.727 1.00 85.19 91 VAL A C 1
ATOM 725 O O . VAL A 1 91 ? -4.787 -3.887 6.032 1.00 85.19 91 VAL A O 1
ATOM 728 N N . ASP A 1 92 ? -6.781 -3.051 5.442 1.00 83.12 92 ASP A N 1
ATOM 729 C CA . ASP A 1 92 ? -7.504 -4.321 5.363 1.00 83.12 92 ASP A CA 1
ATOM 730 C C . ASP A 1 92 ? -7.388 -4.969 3.976 1.00 83.12 92 ASP A C 1
ATOM 732 O O . ASP A 1 92 ? -7.412 -6.193 3.851 1.00 83.12 92 ASP A O 1
ATOM 736 N N . ILE A 1 93 ? -7.287 -4.162 2.913 1.00 81.25 93 ILE A N 1
ATOM 737 C CA . ILE A 1 93 ? -7.169 -4.654 1.535 1.00 81.25 93 ILE A CA 1
ATOM 738 C C . ILE A 1 93 ? -6.122 -3.840 0.775 1.00 81.25 93 ILE A C 1
ATOM 740 O O . ILE A 1 93 ? -6.241 -2.621 0.628 1.00 81.25 93 ILE A O 1
ATOM 744 N N . LEU A 1 94 ? -5.112 -4.537 0.254 1.00 83.25 94 LEU A N 1
ATOM 745 C CA . LEU A 1 94 ? -4.072 -3.969 -0.594 1.00 83.25 94 LEU A CA 1
ATOM 746 C C . LEU A 1 94 ? -4.327 -4.359 -2.055 1.00 83.25 94 LEU A C 1
ATOM 748 O O . LEU A 1 94 ? -4.422 -5.540 -2.386 1.00 83.25 94 LEU A O 1
ATOM 752 N N . PHE A 1 95 ? -4.431 -3.367 -2.932 1.00 83.00 95 PHE A N 1
ATOM 753 C CA . PHE A 1 95 ? -4.583 -3.561 -4.374 1.00 83.00 95 PHE A CA 1
ATOM 754 C C . PHE A 1 95 ? -3.282 -3.240 -5.101 1.00 83.00 95 PHE A C 1
ATOM 756 O O . PHE A 1 95 ? -2.538 -2.351 -4.687 1.00 83.00 95 PHE A O 1
ATOM 763 N N . GLY A 1 96 ? -3.038 -3.923 -6.212 1.00 81.12 96 GLY A N 1
ATOM 764 C CA . GLY A 1 96 ? -1.932 -3.619 -7.109 1.00 81.12 96 GLY A CA 1
ATOM 765 C C . GLY A 1 96 ? -1.906 -4.564 -8.303 1.00 81.12 96 GLY A C 1
ATOM 766 O O . GLY A 1 96 ? -2.638 -5.551 -8.340 1.00 81.12 96 GLY A O 1
ATOM 767 N N . ASN A 1 97 ? -1.090 -4.259 -9.303 1.00 84.56 97 ASN A N 1
ATOM 768 C CA . ASN A 1 97 ? -0.798 -5.196 -10.393 1.00 84.56 97 ASN A CA 1
ATOM 769 C C . ASN A 1 97 ? 0.468 -6.025 -10.110 1.00 84.56 97 ASN A C 1
ATOM 771 O O . ASN A 1 97 ? 1.177 -5.805 -9.130 1.00 84.56 97 ASN A O 1
ATOM 775 N N . GLU A 1 98 ? 0.763 -6.975 -10.998 1.00 85.44 98 GLU A N 1
ATOM 776 C CA . GLU A 1 98 ? 1.933 -7.861 -10.918 1.00 85.44 98 GLU A CA 1
ATOM 777 C C . GLU A 1 98 ? 3.257 -7.091 -10.778 1.00 85.44 98 GLU A C 1
ATOM 779 O O . GLU A 1 98 ? 4.122 -7.474 -9.992 1.00 85.44 98 GLU A O 1
ATOM 784 N N . THR A 1 99 ? 3.416 -5.983 -11.509 1.00 88.06 99 THR A N 1
ATOM 785 C CA . THR A 1 99 ? 4.636 -5.165 -11.477 1.00 88.06 99 THR A CA 1
ATOM 786 C C . THR A 1 99 ? 4.793 -4.450 -10.137 1.00 88.06 99 THR A C 1
ATOM 788 O O . THR A 1 99 ? 5.862 -4.491 -9.537 1.00 88.06 99 THR A O 1
ATOM 791 N N . GLU A 1 100 ? 3.727 -3.829 -9.636 1.00 87.81 100 GLU A N 1
ATOM 792 C CA . GLU A 1 100 ? 3.708 -3.158 -8.332 1.00 87.81 100 GLU A CA 1
ATOM 793 C C . GLU A 1 100 ? 3.956 -4.142 -7.189 1.00 87.81 100 GLU A C 1
ATOM 795 O O . GLU A 1 100 ? 4.746 -3.860 -6.292 1.00 87.81 100 GLU A O 1
ATOM 800 N N . ALA A 1 101 ? 3.323 -5.314 -7.246 1.00 84.88 101 ALA A N 1
ATOM 801 C CA . ALA A 1 101 ? 3.490 -6.366 -6.256 1.00 84.88 101 ALA A CA 1
ATOM 802 C C . ALA A 1 101 ? 4.926 -6.907 -6.218 1.00 84.88 101 ALA A C 1
ATOM 804 O O . ALA A 1 101 ? 5.470 -7.110 -5.133 1.00 84.88 101 ALA A O 1
ATOM 805 N N . ALA A 1 102 ? 5.556 -7.103 -7.381 1.00 85.19 102 ALA A N 1
ATOM 806 C CA . ALA A 1 102 ? 6.941 -7.558 -7.466 1.00 85.19 102 ALA A CA 1
ATOM 807 C C . ALA A 1 102 ? 7.909 -6.548 -6.833 1.00 85.19 102 ALA A C 1
ATOM 809 O O . ALA A 1 102 ? 8.755 -6.924 -6.020 1.00 85.19 102 ALA A O 1
ATOM 810 N N . VAL A 1 103 ? 7.745 -5.262 -7.152 1.00 90.00 103 VAL A N 1
ATOM 811 C CA . VAL A 1 103 ? 8.587 -4.194 -6.596 1.00 90.00 103 VAL A CA 1
ATOM 812 C C . VAL A 1 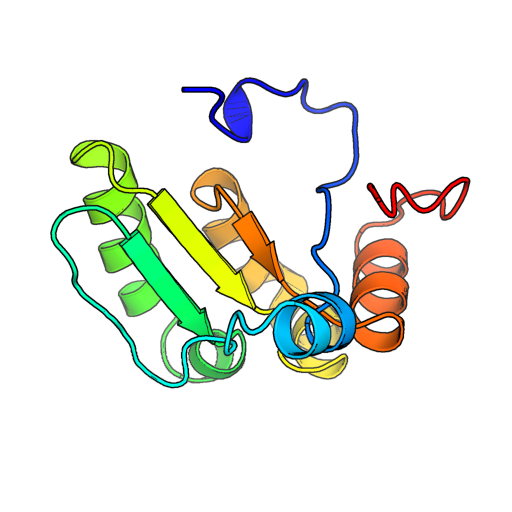103 ? 8.329 -4.007 -5.100 1.00 90.00 103 VAL A C 1
ATOM 814 O O . VAL A 1 103 ? 9.273 -3.867 -4.328 1.00 90.00 103 VAL A O 1
ATOM 817 N N . PHE A 1 104 ? 7.075 -4.093 -4.652 1.00 87.69 104 PHE A N 1
ATOM 818 C CA . PHE A 1 104 ? 6.746 -4.086 -3.228 1.00 87.69 104 PHE A CA 1
ATOM 819 C C . PHE A 1 104 ? 7.430 -5.237 -2.477 1.00 87.69 104 PHE A C 1
ATOM 821 O O . PHE A 1 104 ? 8.075 -5.000 -1.459 1.00 87.69 104 PHE A O 1
ATOM 828 N N . ALA A 1 105 ? 7.342 -6.469 -2.986 1.00 85.56 105 ALA A N 1
ATOM 829 C CA . ALA A 1 105 ? 7.984 -7.627 -2.366 1.00 85.56 105 ALA A CA 1
ATOM 830 C C . ALA A 1 105 ? 9.510 -7.469 -2.292 1.00 85.56 105 ALA A C 1
ATOM 832 O O . ALA A 1 105 ? 10.099 -7.733 -1.244 1.00 85.56 105 ALA A O 1
ATOM 833 N N . GLN A 1 106 ? 10.135 -6.974 -3.365 1.00 87.31 106 GLN A N 1
ATOM 834 C CA . GLN A 1 106 ? 11.565 -6.676 -3.399 1.00 87.31 106 GLN A CA 1
ATOM 835 C C . GLN A 1 106 ? 11.960 -5.648 -2.328 1.00 87.31 106 GLN A C 1
ATOM 837 O O . GLN A 1 106 ? 12.887 -5.893 -1.558 1.00 87.31 106 GLN A O 1
ATOM 842 N N . GLU A 1 107 ? 11.242 -4.526 -2.234 1.00 87.56 107 GLU A N 1
ATOM 843 C CA . GLU A 1 107 ? 11.556 -3.448 -1.287 1.00 87.56 107 GLU A CA 1
ATOM 844 C C . GLU A 1 107 ? 11.308 -3.822 0.179 1.00 87.56 107 GLU A C 1
ATOM 846 O O . GLU A 1 107 ? 11.925 -3.238 1.074 1.00 87.56 107 GLU A O 1
ATOM 851 N N . GLN A 1 108 ? 10.426 -4.795 0.433 1.00 83.88 108 GLN A N 1
ATOM 852 C CA . GLN A 1 108 ? 10.172 -5.343 1.769 1.00 83.88 108 GLN A CA 1
ATOM 853 C C . GLN A 1 108 ? 11.038 -6.568 2.108 1.00 83.88 108 GLN A C 1
ATOM 855 O O . GLN A 1 108 ? 10.970 -7.070 3.229 1.00 83.88 108 GLN A O 1
ATOM 860 N N . GLY A 1 109 ? 11.854 -7.060 1.168 1.00 81.44 109 GLY A N 1
ATOM 861 C CA . GLY A 1 109 ? 12.656 -8.270 1.364 1.00 81.44 109 GLY A CA 1
ATOM 862 C C . GLY A 1 109 ? 11.814 -9.541 1.514 1.00 81.44 109 GLY A C 1
ATOM 863 O O . GLY A 1 109 ? 12.228 -10.476 2.197 1.00 81.44 109 GLY A O 1
ATOM 864 N N . PHE A 1 110 ? 10.621 -9.578 0.916 1.00 78.31 110 PHE A N 1
ATOM 865 C CA . PHE A 1 110 ? 9.767 -10.761 0.919 1.00 78.31 110 PHE A CA 1
ATOM 866 C C . PHE A 1 110 ? 10.248 -11.775 -0.119 1.00 78.31 110 PHE A C 1
ATOM 868 O O . PHE A 1 110 ? 10.541 -11.426 -1.264 1.00 78.31 110 PHE A O 1
ATOM 875 N N . GLU A 1 111 ? 10.290 -13.054 0.260 1.00 59.53 111 GLU A N 1
ATOM 87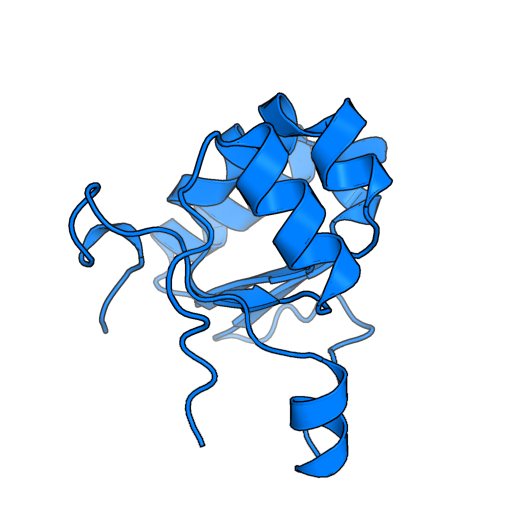6 C CA . GLU A 1 111 ? 10.513 -14.124 -0.707 1.00 59.53 111 GLU A CA 1
ATOM 877 C C . GLU A 1 111 ? 9.318 -14.202 -1.667 1.00 59.53 111 GLU A C 1
ATOM 879 O O . GLU A 1 111 ? 8.189 -14.490 -1.268 1.00 59.53 111 GLU A O 1
ATOM 884 N N . VAL A 1 112 ? 9.564 -13.975 -2.958 1.00 54.72 112 VAL A N 1
ATOM 885 C CA . VAL A 1 112 ? 8.596 -14.214 -4.041 1.00 54.72 112 VAL A CA 1
ATOM 886 C C . VAL A 1 112 ? 8.488 -15.720 -4.322 1.00 54.72 112 VAL A C 1
ATOM 888 O O . VAL A 1 112 ? 8.809 -16.204 -5.402 1.00 54.72 112 VAL A O 1
ATOM 891 N N . SER A 1 113 ? 8.054 -16.494 -3.327 1.00 43.56 113 SER A N 1
ATOM 892 C CA . SER A 1 113 ? 7.834 -17.942 -3.420 1.00 43.56 113 SER A CA 1
ATOM 893 C C . SER A 1 113 ? 6.345 -18.274 -3.255 1.00 43.56 113 SER A C 1
ATOM 895 O O . SER A 1 113 ? 5.910 -18.921 -2.309 1.00 43.56 113 SER A O 1
ATOM 897 N N . GLY A 1 114 ? 5.533 -17.830 -4.220 1.00 42.16 114 GLY A N 1
ATOM 898 C CA . GLY A 1 114 ? 4.137 -18.257 -4.355 1.00 42.16 114 GLY A CA 1
ATOM 899 C C . GLY A 1 114 ? 3.137 -17.112 -4.281 1.00 42.16 114 GLY A C 1
ATOM 900 O O . GLY A 1 114 ? 2.675 -16.718 -3.213 1.00 42.16 114 GLY A O 1
ATOM 901 N N . TRP A 1 115 ? 2.742 -16.624 -5.454 1.00 43.44 115 TRP A N 1
ATOM 902 C CA . TRP A 1 115 ? 1.584 -15.756 -5.606 1.00 43.44 115 TRP A CA 1
ATOM 903 C C . TRP A 1 115 ? 0.338 -16.483 -5.090 1.00 43.44 115 TRP A C 1
ATOM 905 O O . TRP A 1 115 ? -0.093 -17.479 -5.671 1.00 43.44 115 TRP A O 1
ATOM 915 N N . ARG A 1 116 ? -0.289 -15.981 -4.022 1.00 42.72 116 ARG A N 1
ATOM 916 C CA . ARG A 1 116 ? -1.680 -16.337 -3.719 1.00 42.72 116 ARG A CA 1
ATOM 917 C C . ARG A 1 116 ? -2.599 -15.502 -4.605 1.00 42.72 116 ARG A C 1
ATOM 919 O O . ARG A 1 116 ? -3.239 -14.567 -4.143 1.00 42.72 116 ARG A O 1
ATOM 926 N N . ILE A 1 117 ? -2.663 -15.869 -5.883 1.00 33.78 117 ILE A N 1
ATOM 927 C CA . ILE A 1 117 ? -3.790 -15.497 -6.737 1.00 33.78 117 ILE A CA 1
ATOM 928 C C . ILE A 1 117 ? -4.933 -16.426 -6.333 1.00 33.78 117 ILE A C 1
ATOM 930 O O . ILE A 1 117 ? -4.997 -17.571 -6.779 1.00 33.78 117 ILE A O 1
ATOM 934 N N . THR A 1 118 ? -5.801 -15.988 -5.422 1.00 30.14 118 THR A N 1
ATOM 935 C CA . THR A 1 118 ? -7.049 -16.725 -5.189 1.00 30.14 118 THR A CA 1
ATOM 936 C C . THR A 1 118 ? -7.939 -16.643 -6.440 1.00 30.14 118 THR A C 1
ATOM 938 O O . THR A 1 118 ? -7.853 -15.639 -7.160 1.00 30.14 118 THR A O 1
ATOM 941 N N . PRO A 1 119 ? -8.722 -17.701 -6.742 1.00 34.09 119 PRO A N 1
ATOM 942 C CA . PRO A 1 119 ? -9.563 -17.817 -7.937 1.00 34.09 119 PRO A CA 1
ATOM 943 C C . PRO A 1 119 ? -10.472 -16.621 -8.191 1.00 34.09 119 PRO A C 1
ATOM 945 O O . PRO A 1 119 ? -10.923 -15.993 -7.213 1.00 34.09 119 PRO A O 1
#

pLDDT: mean 71.35, std 19.44, range [28.94, 93.19]